Protein AF-A0A832T1V4-F1 (afdb_monomer_lite)

Sequence (94 aa):
MEAEVVGYAVSALVLPFLIYYMALSLKSRQIKSYQTWAVIAALFLSIRGTYNLLIYLKVVNPCLLLDKLFSAFVLGSTVLTLINYFKGKRVNKK

Radius of gyration: 15.57 Å; chains: 1; bounding box: 35×27×46 Å

Foldseek 3Di:
DVVLLVVLVVLQVCQVVLVVCLVVCVVVVPDDQLNNLVSQLSNLSSVLSPVVNCVVVVVDPDDPVSNVVSVVSNVVSVVSSVVSVVVVVVVVVD

Structure (mmCIF, N/CA/C/O backbone):
data_AF-A0A832T1V4-F1
#
_entry.id   AF-A0A832T1V4-F1
#
loop_
_atom_site.group_PDB
_atom_site.id
_atom_site.type_symbol
_atom_site.label_atom_id
_atom_site.label_alt_id
_atom_site.label_comp_id
_atom_site.label_asym_id
_atom_site.label_entity_id
_atom_site.label_seq_id
_atom_site.pdbx_PDB_ins_code
_atom_site.Cartn_x
_atom_site.Cartn_y
_atom_site.Cartn_z
_atom_site.occupancy
_atom_site.B_iso_or_equiv
_atom_site.auth_seq_id
_atom_site.auth_comp_id
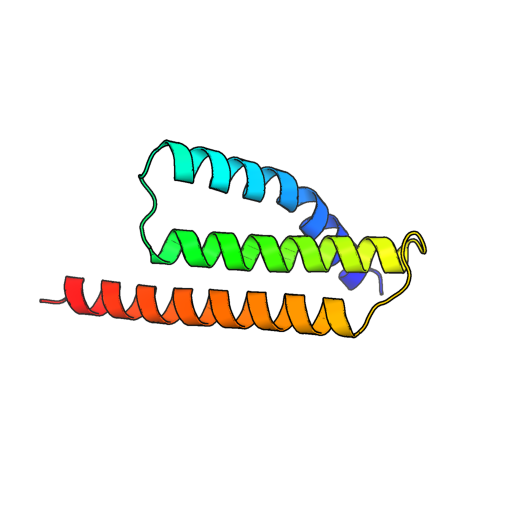_atom_site.auth_asym_id
_atom_site.auth_atom_id
_atom_site.pdbx_PDB_model_num
ATOM 1 N N . MET A 1 1 ? 2.304 -11.939 -17.228 1.00 61.31 1 MET A N 1
ATOM 2 C CA . MET A 1 1 ? 2.827 -10.593 -17.544 1.00 61.31 1 MET A CA 1
ATOM 3 C C . MET A 1 1 ? 1.724 -9.542 -17.542 1.00 61.31 1 MET A C 1
ATOM 5 O O . MET A 1 1 ? 1.786 -8.663 -16.700 1.00 61.31 1 MET A O 1
ATOM 9 N N . GLU A 1 2 ? 0.685 -9.637 -18.380 1.00 66.12 2 GLU A N 1
ATOM 10 C CA . GLU A 1 2 ? -0.351 -8.582 -18.464 1.00 66.12 2 GLU A CA 1
ATOM 11 C C . GLU A 1 2 ? -1.112 -8.338 -17.147 1.00 66.12 2 GL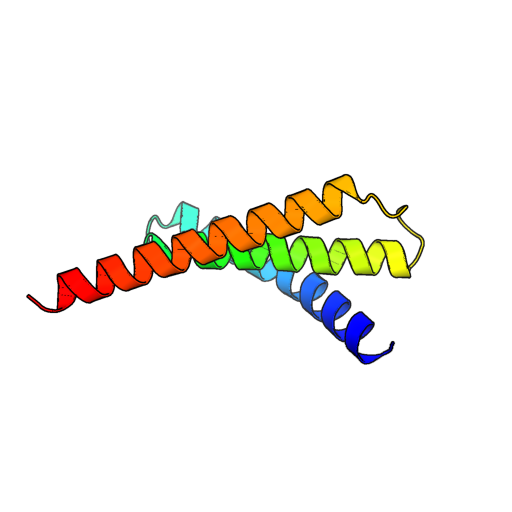U A C 1
ATOM 13 O O . GLU A 1 2 ? -1.282 -7.194 -16.734 1.00 66.12 2 GLU A O 1
ATOM 18 N N . ALA A 1 3 ? -1.485 -9.402 -16.426 1.00 74.31 3 ALA A N 1
ATOM 19 C CA . ALA A 1 3 ? -2.203 -9.286 -15.152 1.00 74.31 3 ALA A CA 1
ATOM 20 C C . ALA A 1 3 ? -1.407 -8.555 -14.047 1.00 74.31 3 ALA A C 1
ATOM 22 O O . ALA A 1 3 ? -1.992 -7.855 -13.222 1.00 74.31 3 ALA A O 1
ATOM 23 N N . GLU A 1 4 ? -0.077 -8.679 -14.038 1.00 77.69 4 GLU A N 1
ATOM 24 C CA . GLU A 1 4 ? 0.785 -8.013 -13.050 1.00 77.69 4 GLU A CA 1
ATOM 25 C C . GLU A 1 4 ? 0.874 -6.511 -13.326 1.00 77.69 4 GLU A C 1
ATOM 27 O O . GLU A 1 4 ? 0.737 -5.699 -12.411 1.00 77.69 4 GLU A O 1
ATOM 32 N N . VAL A 1 5 ? 1.004 -6.139 -14.604 1.00 85.25 5 VAL A N 1
ATOM 33 C CA . VAL A 1 5 ? 1.035 -4.740 -15.049 1.00 85.25 5 VAL A CA 1
ATOM 34 C C . VAL A 1 5 ? -0.290 -4.042 -14.743 1.00 85.25 5 VAL A C 1
ATOM 36 O O . VAL A 1 5 ? -0.286 -2.916 -14.248 1.00 85.25 5 VAL A O 1
ATOM 39 N N . VAL A 1 6 ? -1.424 -4.720 -14.955 1.00 88.62 6 VAL A N 1
ATOM 40 C CA . VAL A 1 6 ? -2.748 -4.205 -14.567 1.00 88.62 6 VAL A CA 1
ATOM 41 C C . VAL A 1 6 ? -2.819 -3.977 -13.057 1.00 88.62 6 VAL A C 1
ATOM 43 O O . VAL A 1 6 ? -3.269 -2.918 -12.623 1.00 88.62 6 VAL A O 1
ATOM 46 N N . GLY A 1 7 ? -2.314 -4.911 -12.246 1.00 86.56 7 GLY A N 1
ATOM 47 C CA . GLY A 1 7 ? -2.250 -4.746 -10.792 1.00 86.56 7 GLY A CA 1
ATOM 48 C C . GLY A 1 7 ? -1.424 -3.529 -10.361 1.00 86.56 7 GLY A C 1
ATOM 49 O O . GLY A 1 7 ? -1.825 -2.795 -9.453 1.00 86.56 7 GLY A O 1
ATOM 50 N N . TYR A 1 8 ? -0.309 -3.258 -11.039 1.00 86.88 8 TYR A N 1
ATOM 51 C CA . TYR A 1 8 ? 0.523 -2.082 -10.782 1.00 86.88 8 TYR A CA 1
ATOM 52 C C . TYR A 1 8 ? -0.155 -0.777 -11.216 1.00 86.88 8 TYR A C 1
ATOM 54 O O . TYR A 1 8 ? -0.136 0.201 -10.470 1.00 86.88 8 TYR A O 1
ATOM 62 N N . ALA A 1 9 ? -0.819 -0.773 -12.373 1.00 86.75 9 ALA A N 1
ATOM 63 C CA . ALA A 1 9 ? -1.571 0.376 -12.870 1.00 86.75 9 ALA A CA 1
ATOM 64 C C . ALA A 1 9 ? -2.753 0.730 -11.956 1.00 86.75 9 ALA A C 1
ATOM 66 O O . ALA A 1 9 ? -2.914 1.888 -11.574 1.00 86.75 9 ALA A O 1
ATOM 67 N N . VAL A 1 10 ? -3.538 -0.265 -11.530 1.00 90.56 10 VAL A N 1
ATOM 68 C CA . VAL A 1 10 ? -4.631 -0.075 -10.561 1.00 90.56 10 VAL A CA 1
ATOM 69 C C . VAL A 1 10 ? -4.086 0.474 -9.244 1.00 90.56 10 VAL A C 1
ATOM 71 O O . VAL A 1 10 ? -4.630 1.433 -8.700 1.00 90.56 10 VAL A O 1
ATOM 74 N N . SER A 1 11 ? -2.973 -0.081 -8.759 1.00 88.25 11 SER A N 1
ATOM 75 C CA . SER A 1 11 ? -2.311 0.402 -7.545 1.00 88.25 11 SER A CA 1
ATOM 76 C C . SER A 1 11 ? -1.909 1.874 -7.659 1.00 88.25 11 SER A C 1
ATOM 78 O O . SER A 1 11 ? -2.147 2.632 -6.720 1.00 88.25 11 SER A O 1
ATOM 80 N N . ALA A 1 12 ? -1.373 2.299 -8.807 1.00 88.62 12 ALA A N 1
ATOM 81 C CA . ALA A 1 12 ? -1.000 3.690 -9.058 1.00 88.62 12 ALA A CA 1
ATOM 82 C C . ALA A 1 12 ? -2.208 4.634 -9.139 1.00 88.62 12 ALA A C 1
ATOM 84 O O . ALA A 1 12 ? -2.164 5.737 -8.595 1.00 88.62 12 ALA A O 1
ATOM 85 N N . LEU A 1 13 ? -3.308 4.194 -9.756 1.00 91.88 13 LEU A N 1
ATOM 86 C CA . LEU A 1 13 ? -4.544 4.977 -9.864 1.00 91.88 13 LEU A CA 1
ATOM 87 C C . LEU A 1 13 ? -5.229 5.191 -8.511 1.00 91.88 13 LEU A C 1
ATOM 89 O O . LEU A 1 13 ? -5.822 6.242 -8.281 1.00 91.88 13 LEU A O 1
ATOM 93 N N . VAL A 1 14 ? -5.142 4.215 -7.605 1.00 91.19 14 VAL A N 1
ATOM 94 C CA . VAL A 1 14 ? -5.758 4.283 -6.270 1.00 91.19 14 VAL A CA 1
ATOM 95 C C . VAL A 1 14 ? -4.938 5.147 -5.295 1.00 91.19 14 VAL A C 1
ATOM 97 O O . VAL A 1 14 ? -5.497 5.698 -4.344 1.00 91.19 14 VAL A O 1
ATOM 100 N N . LEU A 1 15 ? -3.638 5.340 -5.552 1.00 91.38 15 LEU A N 1
ATOM 101 C CA . LEU A 1 15 ? -2.727 6.123 -4.707 1.00 91.38 15 LEU A CA 1
ATOM 102 C C . LEU A 1 15 ? -3.256 7.523 -4.325 1.00 91.38 15 LEU A C 1
ATOM 104 O O . LEU A 1 15 ? -3.317 7.815 -3.127 1.00 91.38 15 LEU A O 1
ATOM 108 N N . PRO A 1 16 ? -3.674 8.397 -5.268 1.00 90.31 16 PRO A N 1
ATOM 109 C CA . PRO A 1 16 ? -4.168 9.733 -4.928 1.00 90.31 16 PRO A CA 1
ATOM 110 C C . PRO A 1 16 ? -5.427 9.702 -4.054 1.00 90.31 16 PRO A C 1
ATOM 112 O O . PRO A 1 16 ? -5.558 10.526 -3.149 1.00 90.31 16 PRO A O 1
ATOM 115 N N . PHE A 1 17 ? -6.323 8.731 -4.261 1.00 91.44 17 PHE A N 1
ATOM 116 C CA . PHE A 1 17 ? -7.526 8.575 -3.439 1.00 91.44 17 PHE A CA 1
ATOM 117 C C . PHE A 1 17 ? -7.183 8.172 -2.005 1.00 91.44 17 PHE A C 1
ATOM 119 O O . PHE A 1 17 ? -7.773 8.701 -1.064 1.00 91.44 17 PHE A O 1
ATOM 126 N N . LEU A 1 18 ? -6.198 7.288 -1.820 1.00 90.94 18 LEU A N 1
ATOM 127 C CA . LEU A 1 18 ? -5.718 6.896 -0.493 1.00 90.94 18 LEU A CA 1
ATOM 128 C C . LEU A 1 18 ? -5.033 8.057 0.236 1.00 90.94 18 LEU A C 1
ATOM 130 O O . LEU A 1 18 ? -5.269 8.250 1.429 1.00 90.94 18 LEU A O 1
ATOM 134 N N . ILE A 1 19 ? -4.227 8.856 -0.472 1.00 90.69 19 ILE A N 1
ATOM 135 C CA . ILE A 1 19 ? -3.581 10.051 0.092 1.00 90.69 19 ILE A CA 1
ATOM 136 C C . ILE A 1 19 ? -4.645 11.072 0.507 1.00 90.69 19 ILE A C 1
ATOM 138 O O . ILE A 1 19 ? -4.617 11.565 1.636 1.00 90.69 19 ILE A O 1
ATOM 142 N N . TYR A 1 20 ? -5.610 11.350 -0.374 1.00 90.94 20 TYR A N 1
ATOM 143 C CA . TYR A 1 20 ? -6.717 12.261 -0.091 1.00 90.94 20 TYR A CA 1
ATOM 144 C C . TYR A 1 20 ? -7.537 11.793 1.113 1.00 90.94 20 TYR A C 1
ATOM 146 O O . TYR A 1 20 ? -7.787 12.570 2.037 1.00 90.94 20 TYR A O 1
ATOM 154 N N . TYR A 1 21 ? -7.898 10.507 1.141 1.00 87.75 21 TYR A N 1
ATOM 155 C CA . TYR A 1 21 ? -8.619 9.913 2.257 1.00 87.75 21 TYR A CA 1
ATOM 156 C C . TYR A 1 21 ? -7.831 10.062 3.558 1.00 87.75 21 TYR A C 1
ATOM 158 O O . TYR A 1 21 ? -8.394 10.522 4.549 1.00 87.75 21 TYR A O 1
ATOM 166 N N . MET A 1 22 ? -6.532 9.749 3.574 1.00 86.69 22 MET A N 1
ATOM 167 C CA . MET A 1 22 ? -5.712 9.883 4.778 1.00 86.69 22 MET A CA 1
ATOM 168 C C . MET A 1 22 ? -5.613 11.339 5.249 1.00 86.69 22 MET A C 1
ATOM 170 O O . MET A 1 22 ? -5.777 11.597 6.439 1.00 86.69 22 MET A O 1
ATOM 174 N N . ALA A 1 23 ? -5.428 12.298 4.339 1.00 87.56 23 ALA A N 1
ATOM 175 C CA . ALA A 1 23 ? -5.377 13.721 4.672 1.00 87.56 23 ALA A CA 1
ATOM 176 C C . ALA A 1 23 ? -6.698 14.226 5.281 1.00 87.56 23 ALA A C 1
ATOM 178 O O . ALA A 1 23 ? -6.699 14.875 6.331 1.00 87.56 23 ALA A O 1
ATOM 179 N N . LEU A 1 24 ? -7.834 13.883 4.665 1.00 87.19 24 LEU A N 1
ATOM 180 C CA . LEU A 1 24 ? -9.166 14.235 5.166 1.00 87.19 24 LEU A CA 1
ATOM 181 C C . LEU A 1 24 ? -9.440 13.602 6.535 1.00 87.19 24 LEU A C 1
ATOM 183 O O . LEU A 1 24 ? -10.002 14.219 7.444 1.00 87.19 24 LEU A O 1
ATOM 187 N N . SER A 1 25 ? -9.012 12.360 6.686 1.00 81.50 25 SER A N 1
ATOM 188 C CA . SER A 1 25 ? -9.250 11.573 7.880 1.00 81.50 25 SER A CA 1
ATOM 189 C C . SER A 1 25 ? -8.376 12.045 9.059 1.00 81.50 25 SER A C 1
ATOM 191 O O . SER A 1 25 ? -8.842 12.100 10.197 1.00 81.50 25 SER A O 1
ATOM 193 N N . LEU A 1 26 ? -7.139 12.488 8.797 1.00 82.62 26 LEU A N 1
ATOM 194 C CA . LEU A 1 26 ? -6.280 13.158 9.783 1.00 82.62 26 LEU A CA 1
ATOM 195 C C . LEU A 1 26 ? -6.874 14.503 10.224 1.00 82.62 26 LEU A C 1
ATOM 197 O O . LEU A 1 26 ? -6.887 14.810 11.417 1.00 82.62 26 LEU A O 1
ATOM 201 N N . LYS A 1 27 ? -7.417 15.282 9.279 1.00 84.56 27 LYS A N 1
ATOM 202 C CA . LYS A 1 27 ? -8.053 16.579 9.556 1.00 84.56 27 LYS A CA 1
ATOM 203 C C . LYS A 1 27 ? -9.305 16.447 10.428 1.00 84.56 27 LYS A C 1
ATOM 205 O O . LYS A 1 27 ? -9.522 17.270 11.311 1.00 84.56 27 LYS A O 1
ATOM 210 N N . SER A 1 28 ? -10.119 15.420 10.196 1.00 79.62 28 SER A N 1
ATOM 211 C CA . SER A 1 28 ? -11.379 15.205 10.920 1.00 79.62 28 SER A CA 1
ATOM 212 C C . SER A 1 28 ? -11.212 14.545 12.295 1.00 79.62 28 SER A C 1
ATOM 214 O O . SER A 1 28 ? -12.172 14.517 13.058 1.00 79.62 28 SER A O 1
ATOM 216 N N . ARG A 1 29 ? -10.025 14.011 12.637 1.00 73.25 29 ARG A N 1
ATOM 217 C CA . ARG A 1 29 ? -9.772 13.204 13.855 1.00 73.25 29 ARG A CA 1
ATOM 218 C C . ARG A 1 29 ? -10.737 12.013 14.035 1.00 73.25 29 ARG A C 1
ATOM 220 O O . ARG A 1 29 ? -10.807 11.445 15.120 1.00 73.25 29 ARG A O 1
ATOM 227 N N . GLN A 1 30 ? -11.463 11.608 12.990 1.00 67.62 30 GLN A N 1
ATOM 228 C CA . GLN A 1 30 ? -12.515 10.582 13.064 1.00 67.62 30 GLN A CA 1
ATOM 229 C C . GLN A 1 30 ? -12.017 9.150 12.810 1.00 67.62 30 GLN A C 1
ATOM 231 O O . GLN A 1 30 ? -12.819 8.219 12.738 1.00 67.62 30 GLN A O 1
ATOM 236 N N . ILE A 1 31 ? -10.704 8.926 12.701 1.00 66.75 31 ILE A N 1
ATOM 237 C CA . ILE A 1 31 ? -10.185 7.594 12.373 1.00 66.75 31 ILE A CA 1
ATOM 238 C C . ILE A 1 31 ? -10.076 6.717 13.611 1.00 66.75 31 ILE A C 1
ATOM 240 O O . ILE A 1 31 ? -9.335 7.011 14.550 1.00 66.75 31 ILE A O 1
ATOM 244 N N . LYS A 1 32 ? -10.743 5.564 13.571 1.00 72.06 32 LYS A N 1
ATOM 245 C CA . LYS A 1 32 ? -10.485 4.484 14.525 1.00 72.06 32 LYS A CA 1
ATOM 246 C C . LYS A 1 32 ? -9.109 3.884 14.237 1.00 72.06 32 LYS A C 1
ATOM 248 O O . LYS A 1 32 ? -8.819 3.563 13.094 1.00 72.06 32 LYS A O 1
ATOM 253 N N . SER A 1 33 ? -8.307 3.636 15.274 1.00 72.00 33 SER A N 1
ATOM 254 C CA . SER A 1 33 ? -6.921 3.134 15.161 1.00 72.00 33 SER A CA 1
ATOM 255 C C . SER A 1 33 ? -6.708 2.051 14.080 1.00 72.00 33 SER A C 1
ATOM 257 O O . SER A 1 33 ? -5.794 2.166 13.271 1.00 72.00 33 SER A O 1
ATOM 259 N N . TYR A 1 34 ? -7.586 1.042 13.981 1.00 76.12 34 TYR A N 1
ATOM 260 C CA . TYR A 1 34 ? -7.460 -0.022 12.969 1.00 76.12 34 TYR A CA 1
ATOM 261 C C . TYR A 1 34 ? -7.648 0.461 11.517 1.00 76.12 34 TYR A C 1
ATOM 263 O O . TYR A 1 34 ? -6.983 -0.052 10.623 1.00 76.12 34 TYR A O 1
ATOM 271 N N . GLN A 1 35 ? -8.514 1.449 11.267 1.00 79.88 35 GLN A N 1
ATOM 272 C CA . GLN A 1 35 ? -8.698 2.035 9.935 1.00 79.88 35 GLN A CA 1
ATOM 273 C C . GLN A 1 35 ? -7.456 2.826 9.519 1.00 79.88 35 GLN A C 1
ATOM 275 O O . GLN A 1 35 ? -7.069 2.760 8.358 1.00 79.88 35 GLN A O 1
ATOM 280 N N . THR A 1 36 ? -6.788 3.507 10.457 1.00 83.31 36 THR A N 1
ATOM 281 C CA . THR A 1 36 ? -5.543 4.240 10.179 1.00 83.31 36 THR A CA 1
ATOM 282 C C . THR A 1 36 ? -4.465 3.296 9.658 1.00 83.31 36 THR A C 1
ATOM 284 O O . THR A 1 36 ? -3.881 3.540 8.607 1.00 83.31 36 THR A O 1
ATOM 287 N N . TRP A 1 37 ? -4.233 2.183 10.359 1.00 81.25 37 TRP A N 1
ATOM 288 C CA . TRP A 1 37 ? -3.218 1.206 9.963 1.00 81.25 37 TRP A CA 1
ATOM 289 C C . TRP A 1 37 ? -3.561 0.498 8.648 1.00 81.25 37 TRP A C 1
ATOM 291 O O . TRP A 1 37 ? -2.659 0.247 7.850 1.00 81.25 37 TRP A O 1
ATOM 301 N N . ALA A 1 38 ? -4.848 0.249 8.380 1.00 85.38 38 ALA A N 1
ATOM 302 C CA . ALA A 1 38 ? -5.297 -0.334 7.117 1.00 85.38 38 ALA A CA 1
ATOM 303 C C . ALA A 1 38 ? -5.020 0.601 5.929 1.00 85.38 38 ALA A C 1
ATOM 305 O O . ALA A 1 38 ? -4.534 0.162 4.889 1.00 85.38 38 ALA A O 1
ATOM 306 N N . VAL A 1 39 ? -5.281 1.899 6.100 1.00 88.00 39 VAL A N 1
ATOM 307 C CA . VAL A 1 39 ? -5.013 2.928 5.083 1.00 88.00 39 VAL A CA 1
ATOM 308 C C . VAL A 1 39 ? -3.515 3.078 4.852 1.00 88.00 39 VAL A C 1
ATOM 310 O O . VAL A 1 39 ? -3.087 3.158 3.706 1.00 88.00 39 VAL A O 1
ATOM 313 N N . ILE A 1 40 ? -2.705 3.045 5.914 1.00 87.62 40 ILE A N 1
ATOM 314 C CA . ILE A 1 40 ? -1.242 3.072 5.801 1.00 87.62 40 ILE A CA 1
ATOM 315 C C . ILE A 1 40 ? -0.731 1.836 5.043 1.00 87.62 40 ILE A C 1
ATOM 317 O O . ILE A 1 40 ? 0.091 1.970 4.139 1.00 87.62 40 ILE A O 1
ATOM 321 N N . ALA A 1 41 ? -1.243 0.640 5.351 1.00 87.56 41 ALA A N 1
ATOM 322 C CA . ALA A 1 41 ? -0.889 -0.579 4.622 1.00 87.56 41 ALA A CA 1
ATOM 323 C C . ALA A 1 41 ? -1.251 -0.471 3.130 1.00 87.56 41 ALA A C 1
ATOM 325 O O . ALA A 1 41 ? -0.429 -0.794 2.271 1.00 87.56 41 ALA A O 1
ATOM 326 N N . ALA A 1 42 ? -2.451 0.034 2.823 1.00 89.19 42 ALA A N 1
ATOM 327 C CA . ALA A 1 42 ? -2.909 0.261 1.456 1.00 89.19 42 ALA A CA 1
ATOM 328 C C . ALA A 1 42 ? -2.052 1.306 0.721 1.00 89.19 42 ALA A C 1
ATOM 330 O O . ALA A 1 42 ? -1.728 1.105 -0.447 1.00 89.19 42 ALA A O 1
ATOM 331 N N . LEU A 1 43 ? -1.629 2.378 1.401 1.00 90.88 43 LEU A N 1
ATOM 332 C CA . LEU A 1 43 ? -0.722 3.388 0.852 1.00 90.88 43 LEU A CA 1
ATOM 333 C C . LEU A 1 43 ? 0.627 2.781 0.474 1.00 90.88 43 LEU A C 1
ATOM 335 O O . LEU A 1 43 ? 1.078 2.968 -0.651 1.00 90.88 43 LEU A O 1
ATOM 339 N N . PHE A 1 44 ? 1.257 2.013 1.364 1.00 89.69 44 PHE A N 1
ATOM 340 C CA . PHE A 1 44 ? 2.539 1.378 1.052 1.00 89.69 44 PHE A CA 1
ATOM 341 C C . PHE A 1 44 ? 2.426 0.330 -0.058 1.00 89.69 44 PHE A C 1
ATOM 343 O O . PHE A 1 44 ? 3.322 0.232 -0.897 1.00 89.69 44 PHE A O 1
ATOM 350 N N . LEU A 1 45 ? 1.323 -0.421 -0.107 1.00 89.12 45 LEU A N 1
ATOM 351 C CA . LEU A 1 45 ? 1.064 -1.372 -1.187 1.00 89.12 45 LEU A CA 1
ATOM 352 C C . LEU A 1 45 ? 0.892 -0.651 -2.530 1.00 89.12 45 LEU A C 1
ATOM 354 O O . LEU A 1 45 ? 1.452 -1.071 -3.539 1.00 89.12 45 LEU A O 1
ATOM 358 N N . SER A 1 46 ? 0.161 0.461 -2.518 1.00 91.69 46 SER A N 1
ATOM 359 C CA . SER A 1 46 ? -0.073 1.306 -3.682 1.00 91.69 46 SER A CA 1
ATOM 360 C C . SER A 1 46 ? 1.222 1.962 -4.181 1.00 91.69 46 SER A C 1
ATOM 362 O O . SER A 1 46 ? 1.523 1.867 -5.368 1.00 91.69 46 SER A O 1
ATOM 364 N N . ILE A 1 47 ? 2.058 2.502 -3.284 1.00 90.88 47 ILE A N 1
ATOM 365 C CA . ILE A 1 47 ? 3.397 3.030 -3.610 1.00 90.88 47 ILE A CA 1
ATOM 366 C C . ILE A 1 47 ? 4.277 1.940 -4.229 1.00 90.88 47 ILE A C 1
ATOM 368 O O . ILE A 1 47 ? 4.924 2.189 -5.244 1.00 90.88 47 ILE A O 1
ATOM 372 N N . ARG A 1 48 ? 4.277 0.724 -3.665 1.00 87.94 48 ARG A N 1
ATOM 373 C CA . ARG A 1 48 ? 5.020 -0.417 -4.218 1.00 87.94 48 ARG A CA 1
ATOM 374 C C . ARG A 1 48 ? 4.534 -0.785 -5.622 1.00 87.94 48 ARG A C 1
ATOM 376 O O . ARG A 1 48 ? 5.354 -1.026 -6.500 1.00 87.94 48 ARG A O 1
ATOM 383 N N . GLY A 1 49 ? 3.221 -0.803 -5.846 1.00 89.44 49 GLY A N 1
ATOM 384 C CA . GLY A 1 49 ? 2.642 -1.035 -7.170 1.00 89.44 49 GLY A CA 1
ATOM 385 C C . GLY A 1 49 ? 3.077 0.027 -8.183 1.00 89.44 49 GLY A C 1
ATOM 386 O O . GLY A 1 49 ? 3.544 -0.320 -9.264 1.00 89.44 49 GLY A O 1
ATOM 387 N N . THR A 1 50 ? 3.029 1.308 -7.811 1.00 90.44 50 THR A N 1
ATOM 388 C CA . THR A 1 50 ? 3.523 2.413 -8.649 1.00 90.44 50 THR A CA 1
ATOM 389 C C . THR A 1 50 ? 5.018 2.295 -8.930 1.00 90.44 50 THR A C 1
ATOM 391 O O . THR A 1 50 ? 5.448 2.485 -10.063 1.00 90.44 50 THR A O 1
ATOM 394 N N . TYR A 1 51 ? 5.823 1.947 -7.926 1.00 89.25 51 TYR A N 1
ATOM 395 C CA . TYR A 1 51 ? 7.262 1.746 -8.083 1.00 89.25 51 TYR A CA 1
ATOM 396 C C . TYR A 1 51 ? 7.575 0.616 -9.074 1.00 89.25 51 TYR A C 1
ATOM 398 O O . TYR A 1 51 ? 8.359 0.810 -10.002 1.00 89.25 51 TYR A O 1
ATOM 406 N N . ASN A 1 52 ? 6.889 -0.523 -8.953 1.00 88.94 52 ASN A N 1
ATOM 407 C CA . ASN A 1 52 ? 7.021 -1.639 -9.889 1.00 88.94 52 ASN A CA 1
ATOM 408 C C . ASN A 1 52 ? 6.584 -1.263 -11.311 1.00 88.94 52 ASN A C 1
ATOM 410 O O . ASN A 1 52 ? 7.218 -1.693 -12.274 1.00 88.94 52 ASN A O 1
ATOM 414 N N . LEU A 1 53 ? 5.550 -0.425 -11.456 1.00 89.88 53 LEU A N 1
ATOM 415 C CA . LEU A 1 53 ? 5.152 0.118 -12.756 1.00 89.88 53 LEU A CA 1
ATOM 416 C C . LEU A 1 53 ? 6.259 0.988 -13.363 1.00 89.88 53 LEU A C 1
ATOM 418 O O . LEU A 1 53 ? 6.559 0.865 -14.546 1.00 89.88 53 LEU A O 1
ATOM 422 N N . LEU A 1 54 ? 6.888 1.848 -12.560 1.00 89.75 54 LEU A N 1
ATOM 423 C CA . LEU A 1 54 ? 7.984 2.707 -13.011 1.00 89.75 54 LEU A CA 1
ATOM 424 C C . LEU A 1 54 ? 9.227 1.902 -13.415 1.00 89.75 54 LEU A C 1
ATOM 426 O O . LEU A 1 54 ? 9.881 2.263 -14.394 1.00 89.75 54 LEU A O 1
ATOM 430 N N . ILE A 1 55 ? 9.530 0.801 -12.717 1.00 89.38 55 ILE A N 1
ATOM 431 C CA . ILE A 1 55 ? 10.572 -0.153 -13.133 1.00 89.38 55 ILE A CA 1
ATOM 432 C C . ILE A 1 55 ? 10.189 -0.815 -14.459 1.00 89.38 55 ILE A C 1
ATOM 434 O O . ILE A 1 55 ? 11.011 -0.880 -15.372 1.00 89.38 55 ILE A O 1
ATOM 438 N N . TYR A 1 56 ? 8.943 -1.281 -14.590 1.00 88.44 56 TYR A N 1
ATOM 439 C CA . TYR A 1 56 ? 8.446 -1.921 -15.811 1.00 88.44 56 TYR A CA 1
ATOM 440 C C . TYR A 1 56 ? 8.544 -0.989 -17.029 1.00 88.44 56 TYR A C 1
ATOM 442 O O . TYR A 1 56 ? 8.989 -1.401 -18.098 1.00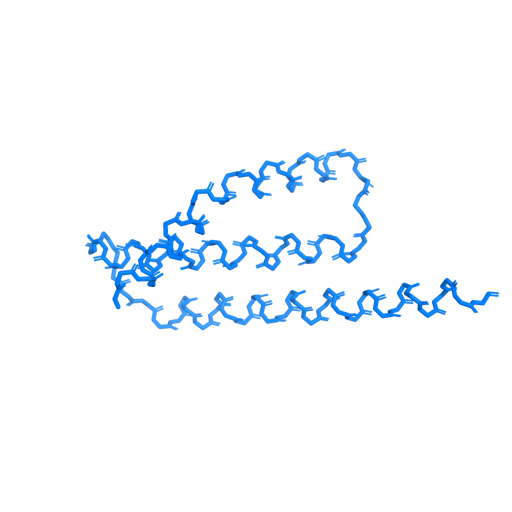 88.44 56 TYR A O 1
ATOM 450 N N . LEU A 1 57 ? 8.211 0.292 -16.847 1.00 89.56 57 LEU A N 1
ATOM 451 C CA . LEU A 1 57 ? 8.346 1.340 -17.863 1.00 89.56 57 LEU A CA 1
ATOM 452 C C . LEU A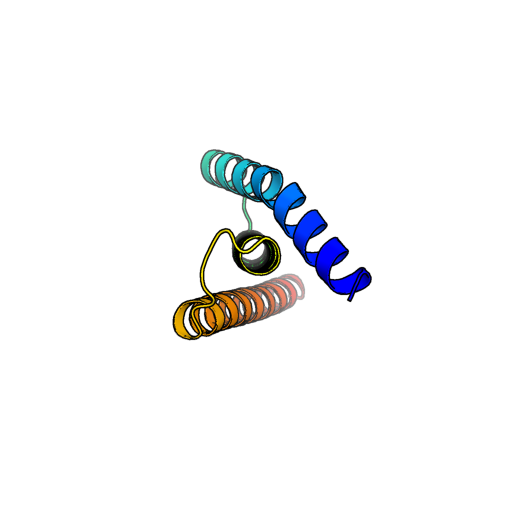 1 57 ? 9.796 1.820 -18.067 1.00 89.56 57 LEU A C 1
ATOM 454 O O . LEU A 1 57 ? 10.026 2.714 -18.878 1.00 89.56 57 LEU A O 1
ATOM 458 N N . LYS A 1 58 ? 10.773 1.243 -17.351 1.00 89.88 58 LYS A N 1
ATOM 459 C CA . LYS A 1 58 ? 12.200 1.613 -17.375 1.00 89.88 58 LYS A CA 1
ATOM 460 C C . LYS A 1 58 ? 12.476 3.078 -17.011 1.00 89.88 58 LYS A C 1
ATOM 462 O O . LYS A 1 58 ? 13.500 3.632 -17.399 1.00 89.88 58 LYS A O 1
ATOM 467 N N . VAL A 1 59 ? 11.578 3.702 -16.250 1.00 91.25 59 VAL A N 1
ATOM 468 C CA . VAL A 1 59 ? 11.739 5.078 -15.750 1.00 91.25 59 VAL A CA 1
ATOM 469 C C . VAL A 1 59 ? 12.698 5.106 -14.560 1.00 91.25 59 VAL A C 1
ATOM 471 O O . VAL A 1 59 ? 13.439 6.068 -14.376 1.00 91.25 59 VAL A O 1
ATOM 474 N N . VAL A 1 60 ? 12.691 4.050 -13.743 1.00 89.00 60 VAL A N 1
ATOM 475 C CA . VAL A 1 60 ? 13.504 3.937 -12.526 1.00 89.00 60 VAL A CA 1
ATOM 476 C C . VAL A 1 60 ? 14.197 2.577 -12.494 1.00 89.00 60 VAL A C 1
ATOM 478 O O . VAL A 1 60 ? 13.632 1.573 -12.921 1.00 89.00 60 VAL A O 1
ATOM 481 N N . ASN A 1 61 ? 15.418 2.531 -11.962 1.00 85.75 61 ASN A N 1
ATOM 482 C CA . ASN A 1 61 ? 16.138 1.274 -11.773 1.00 85.75 61 ASN A CA 1
ATOM 483 C C . ASN A 1 61 ? 15.586 0.481 -10.573 1.00 85.75 61 ASN A C 1
ATOM 485 O O . ASN A 1 61 ? 15.249 1.078 -9.541 1.00 85.75 61 ASN A O 1
ATOM 489 N N . PRO A 1 62 ? 15.531 -0.860 -10.667 1.00 86.81 62 PRO A N 1
ATOM 490 C CA . PRO A 1 62 ? 15.110 -1.697 -9.556 1.00 86.81 62 PRO A CA 1
ATOM 491 C C . PRO A 1 62 ? 16.091 -1.576 -8.388 1.00 86.81 62 PRO A C 1
ATOM 493 O O . PRO A 1 62 ? 17.306 -1.684 -8.548 1.00 86.81 62 PRO A O 1
ATOM 496 N N . CYS A 1 63 ? 15.551 -1.364 -7.194 1.00 86.75 63 CYS A N 1
ATOM 497 C CA . CYS A 1 63 ? 16.304 -1.234 -5.961 1.00 86.75 63 CYS A CA 1
ATOM 498 C C . CYS A 1 63 ? 15.757 -2.224 -4.932 1.00 86.75 63 CYS A C 1
ATOM 500 O O . CYS A 1 63 ? 14.734 -1.995 -4.287 1.00 86.75 63 CYS A O 1
ATOM 502 N N . LEU A 1 64 ? 16.505 -3.311 -4.733 1.00 83.06 64 LEU A N 1
ATOM 503 C CA . LEU A 1 64 ? 16.145 -4.399 -3.817 1.00 83.06 64 LEU A CA 1
ATOM 504 C C . LEU A 1 64 ? 15.931 -3.931 -2.369 1.00 83.06 64 LEU A C 1
ATOM 506 O O . LEU A 1 64 ? 15.177 -4.556 -1.623 1.00 83.06 64 LEU A O 1
ATOM 510 N N . LEU A 1 65 ? 16.599 -2.850 -1.951 1.00 87.12 65 LEU A N 1
ATOM 511 C CA . LEU A 1 65 ? 16.428 -2.279 -0.616 1.00 87.12 65 LEU A CA 1
ATOM 512 C C . LEU A 1 65 ? 15.045 -1.632 -0.457 1.00 87.12 65 LEU A C 1
ATOM 514 O O . LEU A 1 65 ? 14.368 -1.886 0.538 1.00 87.12 65 LEU A O 1
ATOM 518 N N . LEU A 1 66 ? 14.609 -0.846 -1.446 1.00 83.25 66 LEU A N 1
ATOM 519 C CA . LEU A 1 66 ? 13.295 -0.196 -1.457 1.00 83.25 66 LEU A CA 1
ATOM 520 C C . LEU A 1 66 ? 12.163 -1.228 -1.462 1.00 83.25 66 LEU A C 1
ATOM 522 O O . LEU A 1 66 ? 11.235 -1.114 -0.665 1.00 83.25 66 LEU A O 1
ATOM 526 N N . ASP A 1 67 ? 12.282 -2.290 -2.260 1.00 80.88 67 ASP A N 1
ATOM 527 C CA . ASP A 1 67 ? 11.286 -3.369 -2.293 1.00 80.88 67 ASP A CA 1
ATOM 528 C C . ASP A 1 67 ? 11.125 -4.079 -0.945 1.00 80.88 67 ASP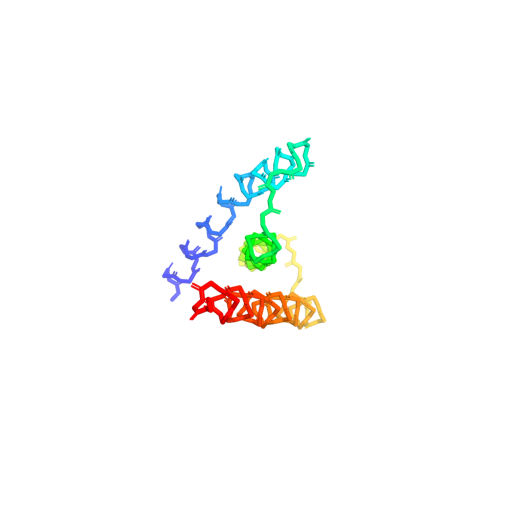 A C 1
ATOM 530 O O . ASP A 1 67 ? 10.001 -4.366 -0.508 1.00 80.88 67 ASP A O 1
ATOM 534 N N . LYS A 1 68 ? 12.242 -4.343 -0.256 1.00 85.44 68 LYS A N 1
ATOM 535 C CA . LYS A 1 68 ? 12.234 -4.944 1.084 1.00 85.44 68 LYS A CA 1
ATOM 536 C C . LYS A 1 68 ? 11.638 -3.998 2.120 1.00 85.44 68 LYS A C 1
ATOM 538 O O . LYS A 1 68 ? 10.838 -4.448 2.939 1.00 85.44 68 LYS A O 1
ATOM 543 N N . LEU A 1 69 ? 11.973 -2.709 2.061 1.00 89.38 69 LEU A N 1
ATOM 544 C CA . LEU A 1 69 ? 11.409 -1.693 2.950 1.00 89.38 69 LEU A CA 1
ATOM 545 C C . LEU A 1 69 ? 9.894 -1.588 2.770 1.00 89.38 69 LEU A C 1
ATOM 547 O O . LEU A 1 69 ? 9.162 -1.745 3.745 1.00 89.38 69 LEU A O 1
ATOM 551 N N . PHE A 1 70 ? 9.401 -1.413 1.541 1.00 85.62 70 PHE A N 1
ATOM 552 C CA . PHE A 1 70 ? 7.961 -1.342 1.283 1.00 85.62 70 PHE A CA 1
ATOM 553 C C . PHE A 1 70 ? 7.237 -2.610 1.731 1.00 85.62 70 PHE A C 1
ATOM 555 O O . PHE A 1 70 ? 6.195 -2.525 2.376 1.00 85.62 70 PHE A O 1
ATOM 562 N N . SER A 1 71 ? 7.806 -3.787 1.464 1.00 84.31 71 SER A N 1
ATOM 563 C CA . SER A 1 71 ? 7.224 -5.056 1.911 1.00 84.31 71 SER A CA 1
ATOM 564 C C . SER A 1 71 ? 7.163 -5.157 3.440 1.00 84.31 71 SER A C 1
ATOM 566 O O . SER A 1 71 ? 6.137 -5.571 3.981 1.00 84.31 71 SER A O 1
ATOM 568 N N . ALA A 1 72 ? 8.211 -4.724 4.147 1.00 87.75 72 ALA A N 1
ATOM 569 C CA . ALA A 1 72 ? 8.237 -4.687 5.608 1.00 87.75 72 ALA A CA 1
ATOM 570 C C . ALA A 1 72 ? 7.203 -3.703 6.180 1.00 87.75 72 ALA A C 1
ATOM 572 O O . ALA A 1 72 ? 6.497 -4.043 7.131 1.00 87.75 72 ALA A O 1
ATOM 573 N N . PHE A 1 73 ? 7.053 -2.518 5.579 1.00 88.19 73 PHE A N 1
ATOM 574 C CA . PHE A 1 73 ? 6.056 -1.530 5.998 1.00 88.19 73 PHE A CA 1
ATOM 575 C C . PHE A 1 73 ? 4.620 -2.010 5.770 1.00 88.19 73 PHE A C 1
ATOM 577 O O . PHE A 1 73 ? 3.779 -1.845 6.658 1.00 88.19 73 PHE A O 1
ATOM 584 N N . VAL A 1 74 ? 4.335 -2.647 4.628 1.00 87.75 74 VAL A N 1
ATOM 585 C CA . VAL A 1 74 ? 3.025 -3.264 4.356 1.00 87.75 74 VAL A CA 1
ATOM 586 C C . VAL A 1 74 ? 2.731 -4.349 5.388 1.00 87.75 74 VAL A C 1
ATOM 588 O O . VAL A 1 74 ? 1.657 -4.339 5.993 1.00 87.75 74 VAL A O 1
ATOM 591 N N . LEU A 1 75 ? 3.682 -5.255 5.631 1.00 88.50 75 LEU A N 1
ATOM 592 C CA . LEU A 1 75 ? 3.517 -6.345 6.590 1.00 88.50 75 LEU A CA 1
ATOM 593 C C . LEU A 1 75 ? 3.272 -5.804 8.005 1.00 88.50 75 LEU A C 1
ATOM 595 O O . LEU A 1 75 ? 2.283 -6.170 8.637 1.00 88.50 75 LEU A O 1
ATOM 599 N N . GLY A 1 76 ? 4.121 -4.887 8.476 1.00 86.44 76 GLY A N 1
ATOM 600 C CA . GLY A 1 76 ? 4.001 -4.282 9.802 1.00 86.44 76 GLY A CA 1
ATOM 601 C C . GLY A 1 76 ? 2.666 -3.561 9.995 1.00 86.44 76 GLY A C 1
ATOM 602 O O . GLY A 1 76 ? 1.979 -3.781 10.992 1.00 86.44 76 GLY A O 1
ATOM 603 N N . SER A 1 77 ? 2.241 -2.774 9.005 1.00 85.50 77 SER A N 1
ATOM 604 C CA . SER A 1 77 ? 0.964 -2.048 9.046 1.00 85.50 77 SER A CA 1
ATOM 605 C C . SER A 1 77 ? -0.240 -2.996 9.019 1.00 85.50 77 SER A C 1
ATOM 607 O O . SER A 1 77 ? -1.221 -2.787 9.735 1.00 85.50 77 SER A O 1
ATOM 609 N N . THR A 1 78 ? -0.159 -4.090 8.258 1.00 85.31 78 THR A N 1
ATOM 610 C CA . THR A 1 78 ? -1.208 -5.121 8.202 1.00 85.31 78 THR A CA 1
ATOM 611 C C . THR A 1 78 ? -1.315 -5.880 9.525 1.00 85.31 78 THR A C 1
ATOM 613 O O . THR A 1 78 ? -2.414 -6.065 10.049 1.00 85.31 78 THR A O 1
ATOM 616 N N . VAL A 1 79 ? -0.183 -6.263 10.123 1.00 88.75 79 VAL A N 1
ATOM 617 C CA . VAL A 1 79 ? -0.143 -6.919 11.439 1.00 88.75 79 VAL A CA 1
ATOM 618 C C . VAL A 1 79 ? -0.736 -6.005 12.513 1.00 88.75 79 VAL A C 1
ATOM 620 O O . VAL A 1 7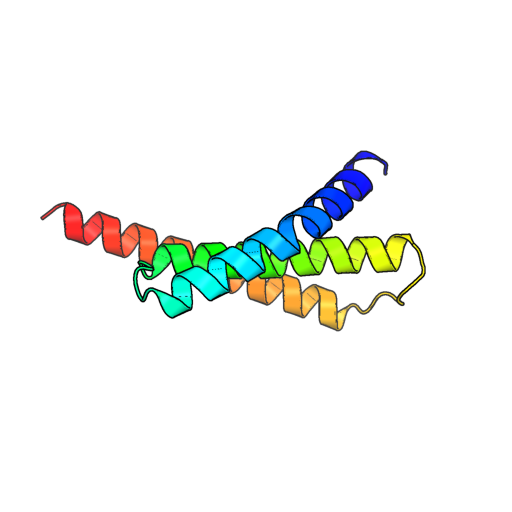9 ? -1.602 -6.436 13.275 1.00 88.75 79 VAL A O 1
ATOM 623 N N . LEU A 1 80 ? -0.358 -4.724 12.536 1.00 84.38 80 LEU A N 1
ATOM 624 C CA . LEU A 1 80 ? -0.930 -3.736 13.456 1.00 84.38 80 LEU A CA 1
ATOM 625 C C . LEU A 1 80 ? -2.436 -3.538 13.242 1.00 84.38 80 LEU A C 1
ATOM 627 O O . LEU A 1 80 ? -3.182 -3.401 14.215 1.00 84.38 80 LEU A O 1
ATOM 631 N N . THR A 1 81 ? -2.900 -3.566 11.991 1.00 86.19 81 THR A N 1
ATOM 632 C CA . THR A 1 81 ? -4.331 -3.520 11.654 1.00 86.19 81 THR A CA 1
ATOM 633 C C . THR A 1 81 ? -5.072 -4.698 12.276 1.00 86.19 81 THR A C 1
ATOM 635 O O . THR A 1 81 ? -6.074 -4.499 12.964 1.00 86.19 81 THR A O 1
ATOM 638 N N . LEU A 1 82 ? -4.557 -5.918 12.099 1.00 86.25 82 LEU A N 1
ATOM 639 C CA . LEU A 1 82 ? -5.153 -7.140 12.640 1.00 86.25 82 LEU A CA 1
ATOM 640 C C . LEU A 1 82 ? -5.166 -7.136 14.171 1.00 86.25 82 LEU A C 1
ATOM 642 O O . LEU A 1 82 ? -6.208 -7.397 14.772 1.00 86.25 82 LEU A O 1
ATOM 646 N N . ILE A 1 83 ? -4.050 -6.777 14.813 1.00 87.06 83 ILE A N 1
ATOM 647 C CA . ILE A 1 83 ? -3.955 -6.678 16.277 1.00 87.06 83 ILE A CA 1
ATOM 648 C C . ILE A 1 83 ? -5.008 -5.701 16.815 1.00 87.06 83 ILE A C 1
ATOM 650 O O . ILE A 1 83 ? -5.757 -6.042 17.735 1.00 87.06 83 ILE A O 1
ATOM 654 N N . ASN A 1 84 ? -5.110 -4.504 16.229 1.00 83.25 84 ASN A N 1
ATOM 655 C CA . ASN A 1 84 ? -6.077 -3.494 16.660 1.00 83.25 84 ASN A CA 1
ATOM 656 C C . ASN A 1 84 ? -7.527 -3.910 16.379 1.00 83.25 84 ASN A C 1
ATOM 658 O O . ASN A 1 84 ? -8.403 -3.652 17.206 1.00 83.25 84 ASN A O 1
ATOM 662 N N . TYR A 1 85 ? -7.784 -4.589 15.261 1.00 82.62 85 TYR A N 1
ATOM 663 C CA . TYR A 1 85 ? -9.100 -5.132 14.935 1.00 82.62 85 TYR A CA 1
ATOM 664 C C . TYR A 1 85 ? -9.547 -6.184 15.960 1.00 82.62 85 TYR A C 1
ATOM 666 O O . TYR A 1 85 ? -10.635 -6.072 16.532 1.00 82.62 85 TYR A O 1
ATOM 674 N N . PHE A 1 86 ? -8.697 -7.171 16.266 1.00 82.44 86 PHE A N 1
ATOM 675 C CA . PHE A 1 86 ? -9.013 -8.200 17.259 1.00 82.44 86 PHE A CA 1
ATOM 676 C C . PHE A 1 86 ? -9.145 -7.625 18.668 1.00 82.44 86 PHE A C 1
ATOM 678 O O . PHE A 1 86 ? -10.050 -8.032 19.398 1.00 82.44 86 PHE A O 1
ATOM 685 N N . LYS A 1 87 ? -8.302 -6.655 19.046 1.00 78.94 87 LYS A N 1
ATOM 686 C CA . LYS A 1 87 ? -8.414 -5.942 20.326 1.00 78.94 87 LYS A CA 1
ATOM 687 C C . LYS A 1 87 ? -9.753 -5.207 20.433 1.00 78.94 87 LYS A C 1
ATOM 689 O O . LYS A 1 87 ? -10.455 -5.385 21.424 1.00 78.94 87 LYS A O 1
ATOM 694 N N . GLY A 1 88 ? -10.154 -4.467 19.398 1.00 66.88 88 GLY A N 1
ATOM 695 C CA . GLY A 1 88 ? -11.450 -3.782 19.348 1.00 66.88 88 GLY A CA 1
ATOM 696 C C . GLY A 1 88 ? -12.643 -4.743 19.408 1.00 66.88 88 GLY A C 1
ATOM 697 O O . GLY A 1 88 ? -13.598 -4.501 20.143 1.00 66.88 88 GLY A O 1
ATOM 698 N N . LYS A 1 89 ? -12.565 -5.885 18.713 1.00 67.50 89 LYS A N 1
ATOM 699 C CA . LYS A 1 89 ? -13.611 -6.922 18.724 1.00 67.50 89 LYS A CA 1
ATOM 700 C C . LYS A 1 89 ? -13.755 -7.615 20.084 1.00 67.50 89 LYS A C 1
ATOM 702 O O . LYS A 1 89 ? -14.859 -8.010 20.443 1.00 67.50 89 LYS A O 1
ATOM 707 N N . ARG A 1 90 ? -12.659 -7.769 20.838 1.00 63.44 90 ARG A N 1
ATOM 708 C CA . ARG A 1 90 ? -12.662 -8.381 22.180 1.00 63.44 90 ARG A CA 1
ATOM 709 C C . ARG A 1 90 ? -13.255 -7.452 23.246 1.00 63.44 90 ARG A C 1
ATOM 711 O O . ARG A 1 90 ? -13.897 -7.942 24.165 1.00 63.44 90 ARG A O 1
ATOM 718 N N . VAL A 1 91 ? -13.065 -6.137 23.108 1.00 59.25 91 VAL A N 1
ATOM 719 C CA . VAL A 1 91 ? -13.645 -5.125 24.013 1.00 59.25 91 VAL A CA 1
ATOM 720 C C . VAL A 1 91 ? -15.158 -4.996 23.815 1.00 59.25 91 VAL A C 1
ATOM 722 O O . VAL A 1 91 ? -15.877 -4.875 24.793 1.00 59.25 91 VAL A O 1
ATOM 725 N N . ASN A 1 92 ? -15.654 -5.112 22.580 1.00 55.75 92 ASN A N 1
ATOM 726 C CA . ASN A 1 92 ? -17.082 -4.971 22.257 1.00 55.75 92 ASN A CA 1
ATOM 727 C C . ASN A 1 92 ? -17.938 -6.228 22.549 1.00 55.75 92 ASN A C 1
ATOM 729 O O . ASN A 1 92 ? -19.073 -6.320 22.095 1.00 55.75 92 ASN A O 1
ATOM 733 N N . LYS A 1 93 ? -17.362 -7.241 23.213 1.00 54.69 93 LYS A N 1
ATOM 734 C CA . LYS A 1 93 ? -18.020 -8.507 23.592 1.00 54.69 93 LYS A CA 1
ATOM 735 C C . LYS A 1 93 ? -18.235 -8.654 25.110 1.00 54.69 93 LYS A C 1
ATOM 737 O O . LYS A 1 93 ? -18.699 -9.709 25.533 1.00 54.69 93 LYS A O 1
ATOM 742 N N . LYS A 1 94 ? -17.850 -7.650 25.903 1.00 46.47 94 LYS A N 1
ATOM 743 C CA . LYS A 1 94 ? -18.187 -7.521 27.328 1.00 46.47 94 LYS A CA 1
ATOM 744 C C . LYS A 1 94 ? -19.349 -6.555 27.479 1.00 46.47 94 LYS A C 1
ATOM 746 O O . LYS A 1 94 ? -20.116 -6.764 28.436 1.00 46.47 94 LYS A O 1
#

pLDDT: mean 83.34, std 9.31, range [46.47, 91.88]

Secondary structure (DSSP, 8-state):
-HHHHHHHHHHHHHHHHHHHHHHHHHHHT---HHHHHHHHHHHHHHHHHHHHHHHHTTSS---HHHHHHHHHHHHHHHHHHHHHHHHHHHHTT-

Organism: Pyrococcus horikoshii (NCBI:txid53953)